Protein AF-A0A1F9B6Z4-F1 (afdb_monomer)

Secondary structure (DSSP, 8-state):
--------------------------------------SSHHHHHHHHHHHHHHH-EEEEPTTT-SEEEHHHHHHHHHHHH-TT-EEEEEEEEEETTEEEEEEEEES-SS----EEEEEETTTTEEEE-SHHHHTT-

Mean predicted aligned error: 15.61 Å

Foldseek 3Di:
DDDDDDDDDDDDDDDDDDDDDDDDDDDDDDDDPPPDPPPPVVVVLQVVQVVLQQQDWFQQDPVPRDTDGPVVVVVVVCVVPDVPKDKDWGWDDPDQSKIKIWIWIDDDPDDTLIWIWIARVVVSDIGTDDPSNVVRD

Radius of gyration: 24.03 Å; Cα contacts (8 Å, |Δi|>4): 160; chains: 1; bounding box: 74×46×42 Å

Structure (mmCIF, N/CA/C/O backbone):
data_AF-A0A1F9B6Z4-F1
#
_entry.id   AF-A0A1F9B6Z4-F1
#
loop_
_atom_site.group_PDB
_atom_site.id
_atom_site.type_symbol
_atom_site.label_atom_id
_atom_site.label_alt_id
_atom_site.label_comp_id
_atom_site.label_asym_id
_atom_site.label_entity_id
_atom_site.label_seq_id
_atom_site.pdbx_PDB_ins_code
_atom_site.Cartn_x
_atom_site.Cartn_y
_atom_site.Cartn_z
_atom_site.occupancy
_atom_site.B_iso_or_equiv
_atom_site.auth_seq_id
_atom_site.auth_comp_id
_atom_site.auth_asym_id
_atom_site.auth_atom_id
_atom_site.pdbx_PDB_model_num
ATOM 1 N N . MET A 1 1 ? -54.574 -26.194 12.985 1.00 40.16 1 MET A N 1
ATOM 2 C CA . MET A 1 1 ? -53.202 -26.733 13.087 1.00 40.16 1 MET A CA 1
ATOM 3 C C . MET A 1 1 ? -52.285 -25.879 12.223 1.00 40.16 1 MET A C 1
ATOM 5 O O . MET A 1 1 ? -52.519 -25.837 11.026 1.00 40.16 1 MET A O 1
ATOM 9 N N . GLY A 1 2 ? -51.290 -25.214 12.823 1.00 37.44 2 GLY A N 1
ATOM 10 C CA . GLY A 1 2 ? -50.137 -24.634 12.112 1.00 37.44 2 GLY A CA 1
ATOM 11 C C . GLY A 1 2 ? -50.099 -23.104 12.011 1.00 37.44 2 GLY A C 1
ATOM 12 O O . GLY A 1 2 ? -50.751 -22.527 11.153 1.00 37.44 2 GLY A O 1
ATOM 13 N N . TYR A 1 3 ? -49.305 -22.475 12.882 1.00 36.84 3 TYR A N 1
ATOM 14 C CA . TYR A 1 3 ? -48.868 -21.072 12.832 1.00 36.84 3 TYR A CA 1
ATOM 15 C C . TYR A 1 3 ? -47.913 -20.813 11.650 1.00 36.84 3 TYR A C 1
ATOM 17 O O . TYR A 1 3 ? -47.106 -21.688 11.345 1.00 36.84 3 TYR A O 1
ATOM 25 N N . LEU A 1 4 ? -47.899 -19.589 11.099 1.00 43.12 4 LEU A N 1
ATOM 26 C CA . LEU A 1 4 ? -46.727 -18.693 11.137 1.00 43.12 4 LEU A CA 1
ATOM 27 C C . LEU A 1 4 ? -47.045 -17.306 10.553 1.00 43.12 4 LEU A C 1
ATOM 29 O O . LEU A 1 4 ? -47.672 -17.158 9.509 1.00 43.12 4 LEU A O 1
ATOM 33 N N . SER A 1 5 ? -46.618 -16.314 11.324 1.00 36.53 5 SER A N 1
ATOM 34 C CA . SER A 1 5 ? -46.822 -14.877 11.200 1.00 36.53 5 SER A CA 1
ATOM 35 C C . SER A 1 5 ? -46.068 -14.202 10.050 1.00 36.53 5 SER A C 1
ATO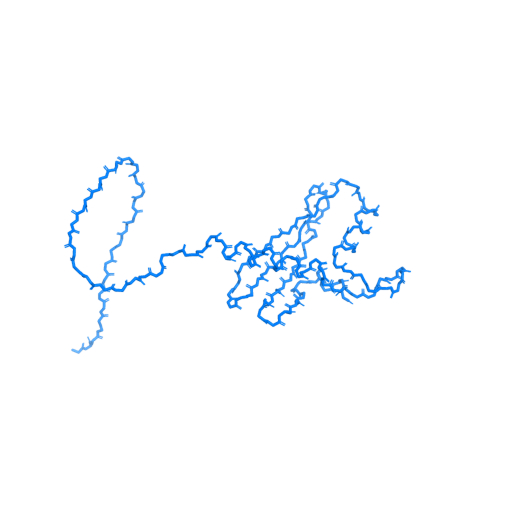M 37 O O . SER A 1 5 ? -45.144 -14.767 9.471 1.00 36.53 5 SER A O 1
ATOM 39 N N . ALA A 1 6 ? -46.389 -12.907 9.936 1.00 42.09 6 ALA A N 1
ATOM 40 C CA . ALA A 1 6 ? -45.538 -11.782 9.544 1.00 42.09 6 ALA A CA 1
ATOM 41 C C . ALA A 1 6 ? -45.779 -11.229 8.134 1.00 42.09 6 ALA A C 1
ATOM 43 O O . ALA A 1 6 ? -45.119 -11.573 7.160 1.00 42.09 6 ALA A O 1
ATOM 44 N N . ASP A 1 7 ? -46.779 -10.346 8.096 1.00 39.81 7 ASP A N 1
ATOM 45 C CA . ASP A 1 7 ? -46.634 -8.925 7.771 1.00 39.81 7 ASP A CA 1
ATOM 46 C C . ASP A 1 7 ? -45.661 -8.513 6.661 1.00 39.81 7 ASP A C 1
ATOM 48 O O . ASP A 1 7 ? -44.443 -8.629 6.774 1.00 39.81 7 ASP A O 1
ATOM 52 N N . GLY A 1 8 ? -46.228 -7.761 5.716 1.00 33.25 8 GLY A N 1
ATOM 53 C CA . GLY A 1 8 ? -45.646 -6.458 5.413 1.00 33.25 8 GLY A CA 1
ATOM 54 C C . GLY A 1 8 ? -45.163 -6.263 3.986 1.00 33.25 8 GLY A C 1
ATOM 55 O O . GLY A 1 8 ? -43.977 -6.363 3.713 1.00 33.25 8 GLY A O 1
ATOM 56 N N . LEU A 1 9 ? -46.109 -5.833 3.146 1.00 36.28 9 LEU A N 1
ATOM 57 C CA . LEU A 1 9 ? -45.993 -4.657 2.269 1.00 36.28 9 LEU A CA 1
ATOM 58 C C . LEU A 1 9 ? -44.834 -4.674 1.254 1.00 36.28 9 LEU A C 1
ATOM 60 O O . LEU A 1 9 ? -43.677 -4.416 1.557 1.00 36.28 9 LEU A O 1
ATOM 64 N N . ALA A 1 10 ? -45.148 -5.033 0.012 1.00 38.88 10 ALA A N 1
ATOM 65 C CA . ALA A 1 10 ? -45.607 -4.094 -1.024 1.00 38.88 10 ALA A CA 1
ATOM 66 C C . ALA A 1 10 ? -44.446 -3.311 -1.665 1.00 38.88 10 ALA A C 1
ATOM 68 O O . ALA A 1 10 ? -43.997 -2.282 -1.174 1.00 38.88 10 ALA A O 1
ATOM 69 N N . LEU A 1 11 ? -43.963 -3.911 -2.757 1.00 39.25 11 LEU A N 1
ATOM 70 C CA . LEU A 1 11 ? -43.730 -3.332 -4.082 1.00 39.25 11 LEU A CA 1
ATOM 71 C C . LEU A 1 11 ? -43.560 -1.808 -4.238 1.00 39.25 11 LEU A C 1
ATOM 73 O O . LEU A 1 11 ? -44.323 -0.994 -3.734 1.00 39.25 11 LEU A O 1
ATOM 77 N N . GLU A 1 12 ? -42.645 -1.520 -5.168 1.00 39.44 12 GLU A N 1
ATOM 78 C CA . G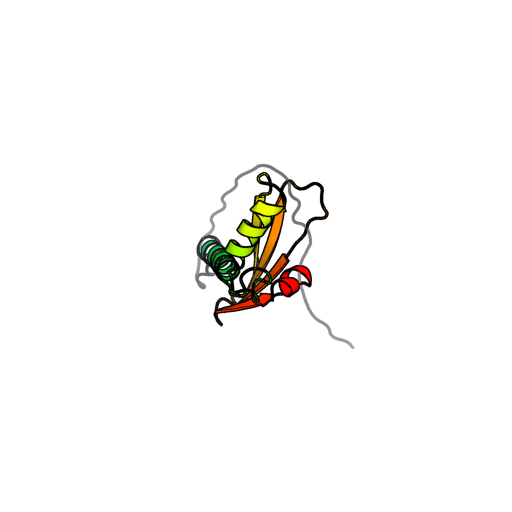LU A 1 12 ? -42.652 -0.391 -6.103 1.00 39.44 12 GLU A CA 1
ATOM 79 C C . GLU A 1 12 ? -42.180 0.966 -5.580 1.00 39.44 12 GLU A C 1
ATOM 81 O O . GLU A 1 12 ? -42.929 1.784 -5.061 1.00 39.44 12 GLU A O 1
ATOM 86 N N . VAL A 1 13 ? -40.926 1.286 -5.906 1.00 39.09 13 VAL A N 1
ATOM 87 C CA . VAL A 1 13 ? -40.552 2.677 -6.171 1.00 39.09 13 VAL A CA 1
ATOM 88 C C . VAL A 1 13 ? -40.267 2.797 -7.663 1.00 39.09 13 VAL A C 1
ATOM 90 O O . VAL A 1 13 ? -39.145 2.624 -8.135 1.00 39.09 13 VAL A O 1
ATOM 93 N N . LEU A 1 14 ? -41.347 3.051 -8.402 1.00 35.59 14 LEU A N 1
ATOM 94 C CA . LEU A 1 14 ? -41.338 3.541 -9.772 1.00 35.59 14 LEU A CA 1
ATOM 95 C C . LEU A 1 14 ? -40.728 4.946 -9.785 1.00 35.59 14 LEU A C 1
ATOM 97 O O . LEU A 1 14 ? -41.274 5.900 -9.234 1.00 35.59 14 LEU A O 1
ATOM 101 N N . ILE A 1 15 ? -39.577 5.062 -10.435 1.00 47.97 15 ILE A N 1
ATOM 102 C CA . ILE A 1 15 ? -38.951 6.335 -10.773 1.00 47.97 15 ILE A CA 1
ATOM 103 C C . ILE A 1 15 ? -39.758 6.939 -11.927 1.00 47.97 15 ILE A C 1
ATOM 105 O O . ILE A 1 15 ? -39.639 6.485 -13.064 1.00 47.97 15 ILE A O 1
ATOM 109 N N . ARG A 1 16 ? -40.574 7.960 -11.647 1.00 33.47 16 ARG A N 1
ATOM 110 C CA . ARG A 1 16 ? -41.091 8.895 -12.658 1.00 33.47 16 ARG A CA 1
ATOM 111 C C . ARG A 1 16 ? -41.109 10.323 -12.113 1.00 33.47 16 ARG A C 1
ATOM 113 O O . ARG A 1 16 ? -41.879 10.659 -11.225 1.00 33.47 16 ARG A O 1
ATOM 120 N N . GLU A 1 17 ? -40.160 11.093 -12.634 1.00 37.25 17 GLU A N 1
ATOM 121 C CA . GLU A 1 17 ? -40.267 12.468 -13.136 1.00 37.25 17 GLU A CA 1
ATOM 122 C C . GLU A 1 17 ? -41.235 13.464 -12.465 1.00 37.25 17 GLU A C 1
ATOM 124 O O . GLU A 1 17 ? -42.447 13.292 -12.440 1.00 37.25 17 GLU A O 1
ATOM 129 N N . ASN A 1 18 ? -40.654 14.612 -12.093 1.00 44.62 18 ASN A N 1
ATOM 130 C CA . ASN A 1 18 ? -41.282 15.933 -12.020 1.00 44.62 18 ASN A CA 1
ATOM 131 C C . ASN A 1 18 ? -42.580 16.068 -11.207 1.00 44.62 18 ASN A C 1
ATOM 133 O O . ASN A 1 18 ? -43.672 16.055 -11.771 1.00 44.62 18 ASN A O 1
ATOM 137 N N . ARG A 1 19 ? -42.437 16.411 -9.915 1.00 36.72 19 ARG A N 1
ATOM 138 C CA . ARG A 1 19 ? -43.129 17.541 -9.247 1.00 36.72 19 ARG A CA 1
ATOM 139 C C . ARG A 1 19 ? -42.755 17.614 -7.761 1.00 36.72 19 ARG A C 1
ATOM 141 O O . ARG A 1 19 ? -42.849 16.634 -7.032 1.00 36.72 19 ARG A O 1
ATOM 148 N N . LEU A 1 20 ? -42.346 18.802 -7.316 1.00 50.19 20 LEU A N 1
ATOM 149 C CA . LEU A 1 20 ? -42.226 19.159 -5.902 1.00 50.19 20 LEU A CA 1
ATOM 150 C C . LEU A 1 20 ? -43.627 19.248 -5.288 1.00 50.19 20 LEU A C 1
ATOM 152 O O . LEU A 1 20 ? -44.434 20.061 -5.734 1.00 50.19 20 LEU A O 1
ATOM 156 N N . ILE A 1 21 ? -43.890 18.467 -4.242 1.00 42.75 21 ILE A N 1
ATOM 157 C CA . ILE A 1 21 ? -45.000 18.719 -3.320 1.00 42.75 21 ILE A CA 1
ATOM 158 C C . ILE A 1 21 ? -44.454 18.594 -1.888 1.00 42.75 21 ILE A C 1
ATOM 160 O O . ILE A 1 21 ? -44.180 17.481 -1.437 1.00 42.75 21 ILE A O 1
ATOM 164 N N . PRO A 1 22 ? -44.270 19.707 -1.154 1.00 46.03 22 PRO A N 1
ATOM 165 C CA . PRO A 1 22 ? -43.993 19.673 0.271 1.00 46.03 22 PRO A CA 1
ATOM 166 C C . PRO A 1 22 ? -45.329 19.585 1.015 1.00 46.03 22 PRO A C 1
ATOM 168 O O . PRO A 1 22 ? -46.068 20.563 1.098 1.00 46.03 22 PRO A O 1
ATOM 171 N N . LEU A 1 23 ? -45.659 18.414 1.560 1.00 42.97 23 LEU A N 1
ATOM 172 C CA . LEU A 1 23 ? -46.778 18.275 2.493 1.00 42.97 23 LEU A CA 1
ATOM 173 C C . LEU A 1 23 ? -46.234 18.099 3.906 1.00 42.97 23 LEU A C 1
ATOM 175 O O . LEU A 1 23 ? -45.976 16.996 4.382 1.00 42.97 23 LEU A O 1
ATOM 179 N N . SER A 1 24 ? -46.058 19.238 4.568 1.00 44.47 24 SER A N 1
ATOM 180 C CA . SER A 1 24 ? -45.927 19.331 6.015 1.00 44.47 24 SER A CA 1
ATOM 181 C C . SER A 1 24 ? -47.207 18.814 6.685 1.00 44.47 24 SER A C 1
ATOM 183 O O . SER A 1 24 ? -48.296 19.320 6.418 1.00 44.47 24 SER A O 1
ATOM 185 N N . ARG A 1 25 ? -47.078 17.868 7.623 1.00 39.09 25 ARG A N 1
ATOM 186 C CA . ARG A 1 25 ? -48.021 17.709 8.743 1.00 39.09 25 ARG A CA 1
ATOM 187 C C . ARG A 1 25 ? -47.267 17.449 10.057 1.00 39.09 25 ARG A C 1
ATOM 189 O O . ARG A 1 25 ? -46.170 16.894 10.007 1.00 39.09 25 ARG A O 1
ATOM 196 N N . PRO A 1 26 ? -47.813 17.888 11.208 1.00 44.84 26 PRO A N 1
ATOM 197 C CA . PRO A 1 26 ? -47.026 18.188 12.400 1.00 44.84 26 PRO A CA 1
ATOM 198 C C . PRO A 1 26 ? -47.102 17.116 13.506 1.00 44.84 26 PRO A C 1
ATOM 200 O O . PRO A 1 26 ? -48.181 16.610 13.790 1.00 44.84 26 PRO A O 1
ATOM 203 N N . GLN A 1 27 ? -45.947 16.919 14.173 1.00 35.31 27 GLN A N 1
ATOM 204 C CA . GLN A 1 27 ? -45.707 16.384 15.539 1.00 35.31 27 GLN A CA 1
ATOM 205 C C . GLN A 1 27 ? -46.151 14.935 15.878 1.00 35.31 27 GLN A C 1
ATOM 207 O O . GLN A 1 27 ? -46.964 14.369 15.158 1.00 35.31 27 GLN A O 1
ATOM 212 N N . PRO A 1 28 ? -45.685 14.311 16.994 1.00 41.41 28 PRO A N 1
ATOM 213 C CA . PRO A 1 28 ? -44.638 14.691 17.961 1.00 41.41 28 PRO A CA 1
ATOM 214 C C . PRO A 1 28 ? -43.575 13.582 18.230 1.00 41.41 28 PRO A C 1
ATOM 216 O O . PRO A 1 28 ? -43.753 12.414 17.912 1.00 41.41 28 PRO A O 1
ATOM 219 N N . SER A 1 29 ? -42.448 13.992 18.826 1.00 47.19 29 SER A N 1
ATOM 220 C CA . SER A 1 29 ? -41.486 13.198 19.626 1.00 47.19 29 SER A CA 1
ATOM 221 C C . SER A 1 29 ? -41.187 11.727 19.255 1.00 47.19 29 SER A C 1
ATOM 223 O O . SER A 1 29 ? -41.893 10.805 19.651 1.00 47.19 29 SER A O 1
ATOM 225 N N . LYS A 1 30 ? -39.989 11.490 18.695 1.00 36.25 30 LYS A N 1
ATOM 226 C CA . LYS A 1 30 ? -39.011 10.508 19.220 1.00 36.25 30 LYS A CA 1
ATOM 227 C C . LYS A 1 30 ? -37.690 10.571 18.446 1.00 36.25 30 LYS A C 1
ATOM 229 O O . LYS A 1 30 ? -37.630 10.205 17.281 1.00 36.25 30 LYS A O 1
ATOM 234 N N . GLN A 1 31 ? -36.659 10.994 19.179 1.00 43.03 31 GLN A N 1
ATOM 235 C CA . GLN A 1 31 ? -35.219 10.827 18.947 1.00 43.03 31 GLN A CA 1
ATOM 236 C C . GLN A 1 31 ? -34.614 11.390 17.643 1.00 43.03 31 GLN A C 1
ATOM 238 O O . GLN A 1 31 ? -35.037 11.042 16.540 1.00 43.03 31 GLN A O 1
ATOM 243 N N . PRO A 1 32 ? -33.535 12.192 17.737 1.00 34.56 32 PRO A N 1
ATOM 244 C CA . PRO A 1 32 ? -32.734 12.520 16.571 1.00 34.56 32 PRO A CA 1
ATOM 245 C C . PRO A 1 32 ? -32.067 11.234 16.068 1.00 34.56 32 PRO A C 1
ATOM 247 O O . PRO A 1 32 ? -31.111 10.735 16.657 1.00 34.56 32 PRO A O 1
ATOM 250 N N . LYS A 1 33 ? -32.559 10.684 14.954 1.00 40.00 33 LYS A N 1
ATOM 251 C CA . LYS A 1 33 ? -31.722 9.827 14.111 1.00 40.00 33 LYS A CA 1
ATOM 252 C C . LYS A 1 33 ? -30.540 10.696 13.674 1.00 40.00 33 LYS A C 1
ATOM 254 O O . LYS A 1 33 ? -30.801 11.760 13.107 1.00 40.00 33 LYS A O 1
ATOM 259 N N . PRO A 1 34 ? -29.275 10.296 13.894 1.00 43.91 34 PRO A N 1
ATOM 260 C CA . PRO A 1 34 ? -28.150 11.026 13.339 1.00 43.91 34 PRO A CA 1
ATOM 261 C C . PRO A 1 34 ? -28.251 10.935 11.815 1.00 43.91 34 PRO A C 1
ATOM 263 O O . PRO A 1 34 ? -27.938 9.922 11.185 1.00 43.91 34 PRO A O 1
ATOM 266 N N . GLN A 1 35 ? -28.779 12.002 11.222 1.00 44.56 35 GLN A N 1
ATOM 267 C CA . GLN A 1 35 ? -28.763 12.235 9.795 1.00 44.56 35 GLN A CA 1
ATOM 268 C C . GLN A 1 35 ? -27.299 12.256 9.363 1.00 44.56 35 GLN A C 1
ATOM 270 O O . GLN A 1 35 ? -26.555 13.162 9.712 1.00 44.56 35 GLN A O 1
ATOM 275 N N . LYS A 1 36 ? -26.893 11.216 8.628 1.00 45.22 36 LYS A N 1
ATOM 276 C CA . LYS A 1 36 ? -25.828 11.234 7.616 1.00 45.22 36 LYS A CA 1
ATOM 277 C C . LYS A 1 36 ? -24.699 12.256 7.864 1.00 45.22 36 LYS A C 1
ATOM 279 O O . LYS A 1 36 ? -24.431 13.092 7.012 1.00 45.22 36 LYS A O 1
ATOM 284 N N . ALA A 1 37 ? -23.915 12.081 8.925 1.00 42.50 37 ALA A N 1
ATOM 285 C CA . ALA A 1 37 ? -22.565 12.655 9.015 1.00 42.50 37 ALA A CA 1
ATOM 286 C C . ALA A 1 37 ? -21.542 11.823 8.202 1.00 42.50 37 ALA A C 1
ATOM 288 O O . ALA A 1 37 ? -20.390 11.655 8.589 1.00 42.50 37 ALA A O 1
ATOM 289 N N . LYS A 1 38 ? -21.967 11.241 7.071 1.00 48.72 38 LYS A N 1
ATOM 290 C CA . LYS A 1 38 ? -21.153 10.326 6.255 1.00 48.72 38 LYS A CA 1
ATOM 291 C C . LYS A 1 38 ? -20.250 11.034 5.237 1.00 48.72 38 LYS A C 1
ATOM 293 O O . LYS A 1 38 ? -19.642 10.322 4.448 1.00 48.72 38 LYS A O 1
ATOM 298 N N . SER A 1 39 ? -20.149 12.368 5.204 1.00 47.91 39 SER A N 1
ATOM 299 C CA . SER A 1 39 ? -19.473 13.051 4.082 1.00 47.91 39 SER A CA 1
ATOM 300 C C . SER A 1 39 ? -18.154 13.766 4.393 1.00 47.91 39 SER A C 1
ATOM 302 O O . SER A 1 39 ? -17.384 13.951 3.460 1.00 47.91 39 SER A O 1
ATOM 304 N N . LEU A 1 40 ? -17.837 14.121 5.645 1.00 48.34 40 LEU A N 1
ATOM 305 C CA . LEU A 1 40 ? -16.540 14.748 5.970 1.00 48.34 40 LEU A CA 1
ATOM 306 C C . LEU A 1 40 ? -15.582 13.787 6.680 1.00 48.34 40 LEU A C 1
ATOM 308 O O . LEU A 1 40 ? -14.428 13.643 6.283 1.00 48.34 40 LEU A O 1
ATOM 312 N N . HIS A 1 41 ? -16.079 13.081 7.697 1.00 55.53 41 HIS A N 1
ATOM 313 C CA . HIS A 1 41 ? -15.258 12.177 8.501 1.00 55.53 41 HIS A CA 1
ATOM 314 C C . HIS A 1 41 ? -14.742 10.987 7.677 1.00 55.53 41 HIS A C 1
ATOM 316 O O . HIS A 1 41 ? -13.577 10.627 7.756 1.00 55.53 41 HIS A O 1
ATOM 322 N N . THR A 1 42 ? -15.576 10.416 6.807 1.00 60.56 42 THR A N 1
ATOM 323 C CA . THR A 1 42 ? -15.207 9.283 5.938 1.00 60.56 42 THR A CA 1
ATOM 324 C C . THR A 1 42 ? -14.173 9.662 4.876 1.00 60.56 42 THR A C 1
ATOM 326 O O . THR A 1 42 ? -13.286 8.868 4.587 1.00 60.56 42 THR A O 1
ATOM 329 N N . VAL A 1 43 ? -14.248 10.874 4.315 1.00 62.09 43 VAL A N 1
ATOM 330 C CA . VAL A 1 43 ? -13.277 11.387 3.332 1.00 62.09 43 VAL A CA 1
ATOM 331 C C . VAL A 1 43 ? -11.935 11.682 4.004 1.00 62.09 43 VAL A C 1
ATOM 333 O O . VAL A 1 43 ? -10.884 11.355 3.447 1.00 62.09 43 VAL A O 1
ATOM 336 N N . SER A 1 44 ? -11.967 12.230 5.223 1.00 77.00 44 SER A N 1
ATOM 337 C CA . SER A 1 44 ? -10.771 12.427 6.048 1.00 77.00 44 SER A CA 1
ATOM 338 C C . SER A 1 44 ? -10.091 11.091 6.360 1.00 77.00 44 SER A C 1
ATOM 340 O O . SER A 1 44 ? -8.910 10.917 6.072 1.00 77.00 44 SER A O 1
ATOM 342 N N . MET A 1 45 ? -10.857 10.109 6.841 1.00 86.88 45 MET A N 1
ATOM 343 C CA . MET A 1 45 ? -10.351 8.781 7.206 1.00 86.88 45 MET A CA 1
ATOM 344 C C . MET A 1 45 ? -9.870 7.972 5.992 1.00 86.88 45 MET A C 1
ATOM 346 O O . MET A 1 45 ? -8.849 7.292 6.052 1.00 86.88 45 MET A O 1
ATOM 350 N N . ALA A 1 46 ? -10.544 8.088 4.844 1.00 86.44 46 ALA A N 1
ATOM 351 C CA . ALA A 1 46 ? -10.088 7.481 3.595 1.00 86.44 46 ALA A CA 1
ATOM 352 C C . ALA A 1 46 ? -8.738 8.062 3.143 1.00 86.44 46 ALA A C 1
ATOM 354 O O . ALA A 1 46 ? -7.845 7.321 2.729 1.00 86.44 46 ALA A O 1
ATOM 355 N N . SER A 1 47 ? -8.569 9.381 3.254 1.00 88.94 47 SER A N 1
ATOM 356 C CA . SER A 1 47 ? -7.307 10.059 2.930 1.00 88.94 47 SER A CA 1
ATOM 357 C C . SER A 1 47 ? -6.186 9.648 3.887 1.00 88.94 47 SER A C 1
ATOM 359 O O . SER A 1 47 ? -5.050 9.429 3.462 1.00 88.94 47 SER A O 1
ATOM 361 N N . GLU A 1 48 ? -6.510 9.480 5.167 1.00 90.69 48 GLU A N 1
ATOM 362 C CA . GLU A 1 48 ? -5.589 8.990 6.188 1.00 90.69 48 GLU A CA 1
ATOM 363 C C . GLU A 1 48 ? -5.143 7.549 5.919 1.00 90.69 48 GLU A C 1
ATOM 365 O O . GLU A 1 48 ? -3.944 7.268 5.933 1.00 90.69 48 GLU A O 1
ATOM 370 N N . ALA A 1 49 ? -6.065 6.665 5.532 1.00 90.44 49 ALA A N 1
ATOM 371 C CA . ALA A 1 49 ? -5.731 5.302 5.134 1.00 90.44 49 ALA A CA 1
ATOM 372 C C . ALA A 1 49 ? -4.763 5.268 3.938 1.00 90.44 49 ALA A C 1
ATOM 374 O O . ALA A 1 49 ? -3.784 4.517 3.938 1.00 90.44 49 ALA A O 1
ATOM 375 N N . VAL A 1 50 ? -4.980 6.121 2.927 1.00 92.19 50 VAL A N 1
ATOM 376 C CA . VAL A 1 50 ? -4.045 6.251 1.795 1.00 92.19 50 VAL A CA 1
ATOM 377 C C . VAL A 1 50 ? -2.679 6.747 2.267 1.00 92.19 50 VAL A C 1
ATOM 379 O O . VAL A 1 50 ? -1.652 6.205 1.853 1.00 92.19 50 VAL A O 1
ATOM 382 N N . LYS A 1 51 ? -2.645 7.758 3.140 1.00 93.06 51 LYS A N 1
ATOM 383 C CA . LYS A 1 51 ? -1.403 8.303 3.703 1.00 93.06 51 LYS A CA 1
ATOM 384 C C . LYS A 1 51 ? -0.623 7.236 4.472 1.00 93.06 51 LYS A C 1
ATOM 386 O O . LYS A 1 51 ? 0.590 7.131 4.297 1.00 93.06 51 LYS A O 1
ATOM 391 N N . MET A 1 52 ? -1.305 6.411 5.263 1.00 93.62 52 MET A N 1
ATOM 392 C CA . MET A 1 52 ? -0.685 5.292 5.968 1.00 93.62 52 MET A CA 1
ATOM 393 C C . MET A 1 52 ? -0.037 4.295 5.008 1.00 93.62 52 MET A C 1
ATOM 395 O O . MET A 1 52 ? 1.108 3.911 5.225 1.00 93.62 52 MET A O 1
ATOM 399 N N . VAL A 1 53 ? -0.719 3.915 3.922 1.00 91.44 53 VAL A N 1
ATOM 400 C CA . VAL A 1 53 ? -0.138 3.013 2.911 1.00 91.44 53 VAL A CA 1
ATOM 401 C C . VAL A 1 53 ? 1.089 3.634 2.261 1.00 91.44 53 VAL A C 1
ATOM 403 O O . VAL A 1 53 ? 2.119 2.975 2.164 1.00 91.44 53 VAL A O 1
ATOM 406 N N . LYS A 1 54 ? 1.009 4.903 1.849 1.00 92.62 54 LYS A N 1
ATOM 407 C CA . LYS A 1 54 ? 2.128 5.621 1.221 1.00 92.62 54 LYS A CA 1
ATOM 408 C C . LYS A 1 54 ? 3.372 5.652 2.104 1.00 92.62 54 LYS A C 1
ATOM 410 O O . LYS A 1 54 ? 4.468 5.413 1.600 1.00 92.62 54 LYS A O 1
ATOM 415 N N . ASN A 1 55 ? 3.181 5.905 3.398 1.00 92.56 55 ASN A N 1
ATOM 416 C CA . ASN A 1 55 ? 4.249 6.010 4.390 1.00 92.56 55 ASN A CA 1
ATOM 417 C C . ASN A 1 55 ? 4.696 4.659 4.957 1.00 92.56 55 ASN A C 1
ATOM 419 O O . ASN A 1 55 ? 5.689 4.603 5.681 1.00 92.56 55 ASN A O 1
ATOM 423 N N . HIS A 1 56 ? 3.997 3.569 4.640 1.00 92.25 56 HIS A N 1
ATOM 424 C CA . HIS A 1 56 ? 4.349 2.259 5.159 1.00 92.25 56 HIS A CA 1
ATOM 425 C C . HIS A 1 56 ? 5.712 1.816 4.626 1.00 92.25 56 HIS A C 1
ATOM 427 O O . HIS A 1 56 ? 5.976 1.873 3.421 1.00 92.25 56 HIS A O 1
ATOM 433 N N . LEU A 1 57 ? 6.572 1.338 5.526 1.00 89.62 57 LEU A N 1
ATOM 434 C CA . LEU A 1 57 ? 7.878 0.802 5.160 1.00 89.62 57 LEU A CA 1
ATOM 435 C C . LEU A 1 57 ? 7.707 -0.513 4.405 1.00 89.62 57 LEU A C 1
ATOM 437 O O . LEU A 1 57 ? 6.981 -1.407 4.837 1.00 89.62 57 LEU A O 1
ATOM 441 N N . THR A 1 58 ? 8.374 -0.630 3.269 1.00 88.50 58 THR A N 1
ATOM 442 C CA . THR A 1 58 ? 8.441 -1.866 2.498 1.00 88.50 58 THR A CA 1
ATOM 443 C C . THR A 1 58 ? 9.652 -2.696 2.931 1.00 88.50 58 THR A C 1
ATOM 445 O O . THR A 1 58 ? 10.452 -2.271 3.771 1.00 88.50 58 THR A O 1
ATOM 448 N N . GLY A 1 59 ? 9.810 -3.878 2.337 1.00 85.69 59 GLY A N 1
ATOM 449 C CA . GLY A 1 59 ? 11.029 -4.676 2.435 1.00 85.69 59 GLY A CA 1
ATOM 450 C C . GLY A 1 59 ? 12.273 -3.894 2.000 1.00 85.69 59 GLY A C 1
ATOM 451 O O . GLY A 1 59 ? 12.178 -2.791 1.445 1.00 85.69 59 GLY A O 1
ATOM 452 N N . LYS A 1 60 ? 13.450 -4.467 2.279 1.00 86.69 60 LYS A N 1
ATOM 453 C CA . LYS A 1 60 ? 14.730 -3.872 1.874 1.00 86.69 60 LYS A CA 1
ATOM 454 C C . LYS A 1 60 ? 14.775 -3.739 0.354 1.00 86.69 60 LYS A C 1
ATOM 456 O O . LYS A 1 60 ? 14.422 -4.671 -0.369 1.00 86.69 60 LYS A O 1
ATOM 461 N N . ASP A 1 61 ? 15.194 -2.574 -0.116 1.00 78.12 61 ASP A N 1
ATOM 462 C CA . ASP A 1 61 ? 15.460 -2.353 -1.527 1.00 78.12 61 ASP A CA 1
ATOM 463 C C . ASP A 1 61 ? 16.643 -3.245 -1.956 1.00 78.12 61 ASP A C 1
ATOM 465 O O . ASP A 1 61 ? 17.673 -3.237 -1.280 1.00 78.12 61 ASP A O 1
ATOM 469 N N . PRO A 1 62 ? 16.520 -4.037 -3.034 1.00 75.25 62 PRO A N 1
ATOM 470 C CA . PRO A 1 62 ? 17.591 -4.931 -3.470 1.00 75.25 62 PRO A CA 1
ATOM 471 C C . PRO A 1 62 ? 18.829 -4.184 -3.989 1.00 75.25 62 PRO A C 1
ATOM 473 O O . PRO A 1 62 ? 19.906 -4.766 -4.021 1.00 75.25 62 PRO A O 1
ATOM 476 N N . VAL A 1 63 ? 18.687 -2.916 -4.391 1.00 77.69 63 VAL A N 1
ATOM 477 C CA . VAL A 1 63 ? 19.776 -2.086 -4.920 1.00 77.69 63 VAL A CA 1
ATOM 478 C C . VAL A 1 63 ? 20.464 -1.320 -3.796 1.00 77.69 63 VAL A C 1
ATOM 480 O O . VAL A 1 63 ? 21.686 -1.337 -3.703 1.00 77.69 63 VAL A O 1
ATOM 483 N N . THR A 1 64 ? 19.696 -0.645 -2.934 1.00 79.62 64 THR A N 1
ATOM 484 C CA . THR A 1 64 ? 20.272 0.231 -1.894 1.00 79.62 64 THR A CA 1
ATOM 485 C C . THR A 1 64 ? 20.370 -0.421 -0.515 1.00 79.62 64 THR A C 1
ATOM 487 O O . THR A 1 64 ? 20.985 0.146 0.379 1.00 79.62 64 THR A O 1
ATOM 490 N N . GLY A 1 65 ? 19.739 -1.577 -0.290 1.00 80.31 65 GLY A N 1
ATOM 491 C CA . GLY A 1 65 ? 19.693 -2.264 1.010 1.00 80.31 65 GLY A CA 1
ATOM 492 C C . GLY A 1 65 ? 18.824 -1.578 2.076 1.00 80.31 65 GLY A C 1
ATOM 493 O O . GLY A 1 65 ? 18.534 -2.171 3.120 1.00 80.31 65 GLY A O 1
ATOM 494 N N . GLU A 1 66 ? 18.371 -0.352 1.819 1.00 84.94 66 GLU A N 1
ATOM 495 C CA . GLU A 1 66 ? 17.543 0.444 2.722 1.00 84.94 66 GLU A CA 1
ATOM 496 C C . GLU A 1 66 ? 16.061 0.074 2.623 1.00 84.94 66 GLU A C 1
ATOM 498 O O . GLU A 1 66 ? 15.549 -0.289 1.562 1.00 84.94 66 GLU A O 1
ATOM 503 N N . ARG A 1 67 ? 15.326 0.218 3.731 1.00 86.38 67 ARG A N 1
ATOM 504 C CA . ARG A 1 67 ? 13.860 0.153 3.699 1.00 86.38 67 ARG A CA 1
ATOM 505 C C . ARG A 1 67 ? 13.322 1.478 3.178 1.00 86.38 67 ARG A C 1
ATOM 507 O O . ARG A 1 67 ? 13.580 2.528 3.757 1.00 86.38 67 ARG A O 1
ATOM 514 N N . LYS A 1 68 ? 12.544 1.419 2.104 1.00 87.62 68 LYS A N 1
ATOM 515 C CA . LYS A 1 68 ? 11.867 2.583 1.524 1.00 87.62 68 LYS A CA 1
ATOM 516 C C . LYS A 1 68 ? 10.380 2.544 1.851 1.00 87.62 68 LYS A C 1
ATOM 518 O O . LYS A 1 68 ? 9.829 1.488 2.148 1.00 87.62 68 LYS A O 1
ATOM 523 N N . THR A 1 69 ? 9.725 3.695 1.801 1.00 90.88 69 THR A N 1
ATOM 524 C CA . THR A 1 69 ? 8.264 3.753 1.873 1.00 90.88 69 THR A CA 1
ATOM 525 C C . THR A 1 69 ? 7.649 3.266 0.562 1.00 90.88 69 THR A C 1
ATOM 527 O O . THR A 1 69 ? 8.312 3.274 -0.484 1.00 90.88 69 THR A O 1
ATOM 530 N N . VAL A 1 70 ? 6.374 2.862 0.593 1.00 88.19 70 VAL A N 1
ATOM 531 C CA . VAL A 1 70 ? 5.640 2.479 -0.626 1.00 88.19 70 VAL A CA 1
ATOM 532 C C . VAL A 1 70 ? 5.732 3.592 -1.667 1.00 88.19 70 VAL A C 1
ATOM 534 O O . VAL A 1 70 ? 6.050 3.315 -2.820 1.00 88.19 70 VAL A O 1
ATOM 537 N N . GLU A 1 71 ? 5.520 4.848 -1.269 1.00 89.00 71 GLU A N 1
ATOM 538 C CA . GLU A 1 71 ? 5.569 5.989 -2.187 1.00 89.00 71 GLU A CA 1
ATOM 539 C C . GLU A 1 71 ? 6.950 6.173 -2.823 1.00 89.00 71 GLU A C 1
ATOM 541 O O . GLU A 1 71 ? 7.039 6.253 -4.049 1.00 89.00 71 GLU A O 1
ATOM 546 N N . LYS A 1 72 ? 8.028 6.147 -2.029 1.00 87.81 72 LYS A N 1
ATOM 547 C CA . LYS A 1 72 ? 9.396 6.288 -2.552 1.00 87.81 72 LYS A CA 1
ATOM 548 C C . LYS A 1 72 ? 9.719 5.180 -3.556 1.00 87.81 72 LYS A C 1
ATOM 550 O O . LYS A 1 72 ? 10.230 5.452 -4.635 1.00 87.81 72 LYS A O 1
ATOM 555 N N . ARG A 1 73 ? 9.304 3.944 -3.268 1.00 84.94 73 ARG A N 1
ATOM 556 C CA . ARG A 1 73 ? 9.498 2.811 -4.182 1.00 84.94 73 ARG A CA 1
ATOM 557 C C . A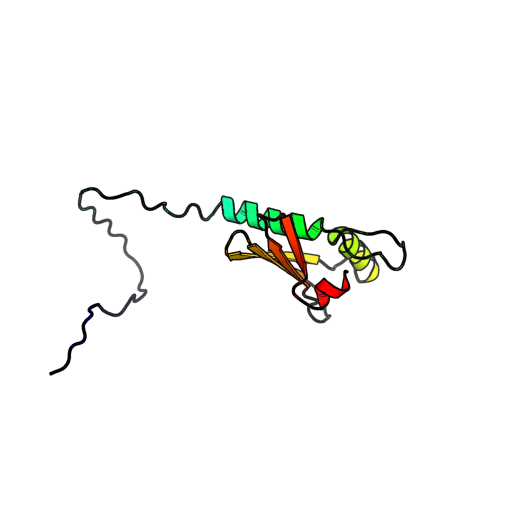RG A 1 73 ? 8.713 2.946 -5.486 1.00 84.94 73 ARG A C 1
ATOM 559 O O . ARG A 1 73 ? 9.170 2.477 -6.523 1.00 84.94 73 ARG A O 1
ATOM 566 N N . MET A 1 74 ? 7.540 3.580 -5.456 1.00 84.75 74 MET A N 1
ATOM 567 C CA . MET A 1 74 ? 6.782 3.870 -6.678 1.00 84.75 74 MET A CA 1
ATOM 568 C C . MET A 1 74 ? 7.423 4.975 -7.512 1.00 84.75 74 MET A C 1
ATOM 570 O O . MET A 1 74 ? 7.345 4.921 -8.737 1.00 84.75 74 MET A O 1
ATOM 574 N N . VAL A 1 75 ? 8.034 5.972 -6.868 1.00 83.94 75 VAL A N 1
ATOM 575 C CA . VAL A 1 75 ? 8.789 7.031 -7.551 1.00 83.94 75 VAL A CA 1
ATOM 576 C C . VAL A 1 75 ? 10.024 6.444 -8.229 1.00 83.94 75 VAL A C 1
ATOM 578 O O . VAL A 1 75 ? 10.224 6.681 -9.418 1.00 83.94 75 VAL A O 1
ATOM 581 N N . ASP A 1 76 ? 10.774 5.597 -7.524 1.00 82.62 76 ASP A N 1
ATOM 582 C CA . ASP A 1 76 ? 11.942 4.906 -8.078 1.00 82.62 76 ASP A CA 1
ATOM 583 C C . ASP A 1 76 ? 11.543 3.994 -9.253 1.00 82.62 76 ASP A C 1
ATOM 585 O O . ASP A 1 76 ? 12.163 4.022 -10.315 1.00 82.62 76 ASP A O 1
ATOM 589 N N . ALA A 1 77 ? 10.441 3.246 -9.116 1.00 77.75 77 ALA A N 1
ATOM 590 C CA . ALA A 1 77 ? 9.896 2.452 -10.216 1.00 77.75 77 ALA A CA 1
ATOM 591 C C . ALA A 1 77 ? 9.449 3.340 -11.391 1.00 77.75 77 ALA A C 1
ATOM 593 O O . ALA A 1 77 ? 9.707 3.023 -12.548 1.00 77.75 77 ALA A O 1
ATOM 594 N N . LYS A 1 78 ? 8.812 4.485 -11.126 1.00 76.81 78 LYS A N 1
ATOM 595 C CA . LYS A 1 78 ? 8.405 5.419 -12.181 1.00 76.81 78 LYS A CA 1
ATOM 596 C C . LYS A 1 78 ? 9.607 5.938 -12.977 1.00 76.81 78 LYS A C 1
ATOM 598 O O . LYS A 1 78 ? 9.497 6.048 -14.196 1.00 76.81 78 LYS A O 1
ATOM 603 N N . ALA A 1 79 ? 10.729 6.214 -12.310 1.00 73.44 79 ALA A N 1
ATOM 604 C CA . ALA A 1 79 ? 11.963 6.643 -12.965 1.00 73.44 79 ALA A CA 1
ATOM 605 C C . ALA A 1 79 ? 12.519 5.582 -13.934 1.00 73.44 79 ALA A C 1
ATOM 607 O O . ALA A 1 79 ? 13.084 5.945 -14.961 1.00 73.44 79 ALA A O 1
ATOM 608 N N . GLY A 1 80 ? 12.320 4.291 -13.641 1.00 67.69 80 GLY A N 1
ATOM 609 C CA . GLY A 1 80 ? 12.802 3.186 -14.478 1.00 67.69 80 GLY A CA 1
ATOM 610 C C . GLY A 1 80 ? 11.883 2.767 -15.633 1.00 67.69 80 GLY A C 1
ATOM 611 O O . GLY A 1 80 ? 12.381 2.262 -16.633 1.00 67.69 80 GLY A O 1
ATOM 612 N N . PHE A 1 81 ? 10.561 2.950 -15.521 1.00 66.44 81 PHE A N 1
ATOM 613 C CA . PHE A 1 81 ? 9.602 2.445 -16.521 1.00 66.44 81 PHE A CA 1
ATOM 614 C C . PHE A 1 81 ? 9.139 3.507 -17.526 1.00 66.44 81 PHE A C 1
ATOM 616 O O . PHE A 1 81 ? 9.213 3.289 -18.731 1.00 66.44 81 PHE A O 1
ATOM 623 N N . SER A 1 82 ? 8.608 4.639 -17.052 1.00 64.06 82 SER A N 1
ATOM 624 C CA . SER A 1 82 ? 8.180 5.745 -17.917 1.00 64.06 82 SER A CA 1
ATOM 625 C C . SER A 1 82 ? 7.777 6.973 -17.090 1.00 64.06 82 SER A C 1
ATOM 627 O O . SER A 1 82 ? 6.961 6.855 -16.166 1.00 64.06 82 SER A O 1
ATOM 629 N N . PRO A 1 83 ? 8.220 8.189 -17.462 1.00 68.25 83 PRO A N 1
ATOM 630 C CA . PRO A 1 83 ? 7.821 9.421 -16.782 1.00 68.25 83 PRO A CA 1
ATOM 631 C C . PRO A 1 83 ? 6.319 9.731 -16.920 1.00 68.25 83 PRO A C 1
ATOM 633 O O . PRO A 1 83 ? 5.765 10.478 -16.106 1.00 68.25 83 PRO A O 1
ATOM 636 N N . THR A 1 84 ? 5.634 9.136 -17.903 1.00 73.38 84 THR A N 1
ATOM 637 C CA . THR A 1 84 ? 4.201 9.359 -18.154 1.00 73.38 84 THR A CA 1
ATOM 638 C C . THR A 1 84 ? 3.280 8.537 -17.252 1.00 73.38 84 THR A C 1
ATOM 640 O O . THR A 1 84 ? 2.086 8.833 -17.191 1.00 73.38 84 THR A O 1
ATOM 643 N N . LEU A 1 85 ? 3.807 7.564 -16.494 1.00 73.75 85 LEU A N 1
ATOM 644 C CA . LEU A 1 85 ? 3.000 6.777 -15.561 1.00 73.75 85 LEU A CA 1
ATOM 645 C C . LEU A 1 85 ? 2.411 7.660 -14.450 1.00 73.75 85 LEU A C 1
ATOM 647 O O . LEU A 1 85 ? 3.127 8.413 -13.773 1.00 73.75 85 LEU A O 1
ATOM 651 N N . LYS A 1 86 ? 1.106 7.515 -14.203 1.00 79.56 86 LYS A N 1
ATOM 652 C CA . LYS A 1 86 ? 0.425 8.099 -13.043 1.00 79.56 86 LYS A CA 1
ATOM 653 C C . LYS A 1 86 ? -0.073 6.979 -12.136 1.00 79.56 86 LYS A C 1
ATOM 655 O O . LYS A 1 86 ? -0.803 6.097 -12.572 1.00 79.56 86 LYS A O 1
ATOM 660 N N . TRP A 1 87 ? 0.321 7.015 -10.867 1.00 82.56 87 TRP A N 1
ATOM 661 C CA . TRP A 1 87 ? -0.209 6.113 -9.847 1.00 82.56 87 TRP A CA 1
ATOM 662 C C . TRP A 1 87 ? -1.435 6.761 -9.212 1.00 82.56 87 TRP A C 1
ATOM 664 O O . TRP A 1 87 ? -1.365 7.910 -8.774 1.00 82.56 87 TRP A O 1
ATOM 674 N N . ARG A 1 88 ? -2.543 6.029 -9.138 1.00 86.94 88 ARG A N 1
ATOM 675 C CA . ARG A 1 88 ? -3.732 6.439 -8.392 1.00 86.94 88 ARG A CA 1
ATOM 676 C C . ARG A 1 88 ? -3.942 5.528 -7.197 1.00 86.94 88 ARG A C 1
ATOM 678 O O . ARG A 1 88 ? -3.562 4.359 -7.227 1.00 86.94 88 ARG A O 1
ATOM 685 N N . TYR A 1 89 ? -4.549 6.094 -6.161 1.00 89.94 89 TYR A N 1
ATOM 686 C CA . T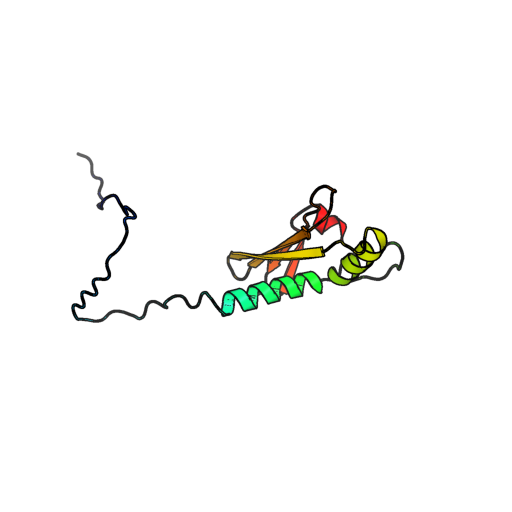YR A 1 89 ? -4.949 5.391 -4.952 1.00 89.94 89 TYR A CA 1
ATOM 687 C C . TYR A 1 89 ? -6.441 5.607 -4.737 1.00 89.94 89 TYR A C 1
ATOM 689 O O . TYR A 1 89 ? -6.932 6.726 -4.870 1.00 89.94 89 TYR A O 1
ATOM 697 N N . GLU A 1 90 ? -7.141 4.545 -4.379 1.00 89.94 90 GLU A N 1
ATOM 698 C CA . GLU A 1 90 ? -8.550 4.569 -4.019 1.00 89.94 90 GLU A CA 1
ATOM 699 C C . GLU A 1 90 ? -8.712 3.846 -2.685 1.00 89.94 90 GLU A C 1
ATOM 701 O O . GLU A 1 90 ? -8.261 2.713 -2.538 1.00 89.94 90 GLU A O 1
ATOM 706 N N . ALA A 1 91 ? -9.334 4.495 -1.705 1.00 91.75 91 ALA A N 1
ATOM 707 C CA . ALA A 1 91 ? -9.643 3.888 -0.417 1.00 91.75 91 ALA A CA 1
ATOM 708 C C . ALA A 1 91 ? -11.145 3.626 -0.319 1.00 91.75 91 ALA A C 1
ATOM 710 O O . ALA A 1 91 ? -11.957 4.539 -0.462 1.00 91.75 91 ALA A O 1
ATOM 711 N N . LYS A 1 92 ? -11.513 2.372 -0.055 1.00 91.00 92 LYS A N 1
ATOM 712 C CA . LYS A 1 92 ? -12.892 1.941 0.182 1.00 91.00 92 LYS A CA 1
ATOM 713 C C . LYS A 1 92 ? -13.025 1.453 1.615 1.00 91.00 92 LYS A C 1
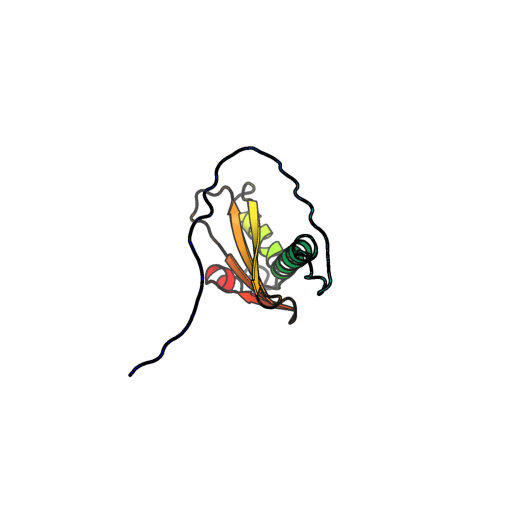ATOM 715 O O . LYS A 1 92 ? -12.290 0.559 2.018 1.00 91.00 92 LYS A O 1
ATOM 720 N N . GLY A 1 93 ? -13.959 2.017 2.374 1.00 89.12 93 GLY A N 1
ATOM 721 C CA . GLY A 1 93 ? -14.272 1.519 3.715 1.00 89.12 93 GLY A CA 1
ATOM 722 C C . GLY A 1 93 ? -14.848 0.104 3.643 1.00 89.12 93 GLY A C 1
ATOM 723 O O . GLY A 1 93 ? -15.741 -0.148 2.834 1.00 89.12 93 GLY A O 1
ATOM 724 N N . ILE A 1 94 ? -14.331 -0.808 4.467 1.00 90.00 94 ILE A N 1
ATOM 725 C CA . ILE A 1 94 ? -14.766 -2.215 4.534 1.00 90.00 94 ILE A CA 1
ATOM 726 C C . ILE A 1 94 ? -15.405 -2.592 5.885 1.00 90.00 94 ILE A C 1
ATOM 728 O O . ILE A 1 94 ? -15.786 -3.744 6.061 1.00 90.00 94 ILE A O 1
ATOM 732 N N . GLY A 1 95 ? -15.570 -1.629 6.802 1.00 83.38 95 GLY A N 1
ATOM 733 C CA . GLY A 1 95 ? -16.175 -1.809 8.135 1.00 83.38 95 GLY A CA 1
ATOM 734 C C . GLY A 1 95 ? -15.181 -1.531 9.267 1.00 83.38 95 GLY A C 1
ATOM 735 O O . GLY A 1 95 ? -13.986 -1.551 9.014 1.00 83.38 95 GLY A O 1
ATOM 736 N N . ASP A 1 96 ? -15.665 -1.239 10.479 1.00 85.31 96 ASP A N 1
ATOM 737 C CA . ASP A 1 96 ? -14.874 -1.088 11.722 1.00 85.31 96 ASP A CA 1
ATOM 738 C C . ASP A 1 96 ? -13.549 -0.313 11.577 1.00 85.31 96 ASP A C 1
ATOM 740 O O . ASP A 1 96 ? -12.478 -0.834 11.871 1.00 85.31 96 ASP A O 1
ATOM 744 N N . ASP A 1 97 ? -13.602 0.913 11.043 1.00 86.38 97 ASP A N 1
ATOM 745 C CA . ASP A 1 97 ? -12.420 1.763 10.793 1.00 86.38 97 ASP A CA 1
ATOM 746 C C . ASP A 1 97 ? -11.331 1.117 9.914 1.00 86.38 97 ASP A C 1
ATOM 748 O O . ASP A 1 97 ? -10.179 1.561 9.861 1.00 86.38 97 ASP A O 1
ATOM 752 N N . ARG A 1 98 ? -11.711 0.090 9.148 1.00 91.00 98 ARG A N 1
ATOM 753 C CA . ARG A 1 98 ? -10.874 -0.552 8.143 1.00 91.00 98 ARG A CA 1
ATOM 754 C C . ARG A 1 98 ? -11.180 -0.040 6.752 1.00 91.00 98 ARG A C 1
ATOM 756 O O . ARG A 1 98 ? -12.332 0.101 6.328 1.00 91.00 98 ARG A O 1
ATOM 763 N N . TYR A 1 99 ? -10.111 0.157 6.000 1.00 92.88 99 TYR A N 1
ATOM 764 C CA . TYR A 1 99 ? -10.129 0.632 4.631 1.00 92.88 99 TYR A CA 1
ATOM 765 C C . TYR A 1 99 ? -9.325 -0.309 3.748 1.00 92.88 99 TYR A C 1
ATOM 767 O O . TYR A 1 99 ? -8.172 -0.626 4.024 1.00 92.88 99 TYR A O 1
ATOM 775 N N . ARG A 1 100 ? -9.920 -0.719 2.634 1.00 93.31 100 ARG A N 1
ATOM 776 C CA . ARG A 1 100 ? -9.201 -1.340 1.531 1.00 93.31 100 ARG A CA 1
ATOM 777 C C . ARG A 1 100 ? -8.651 -0.240 0.635 1.00 93.31 100 ARG A C 1
ATOM 779 O O . ARG A 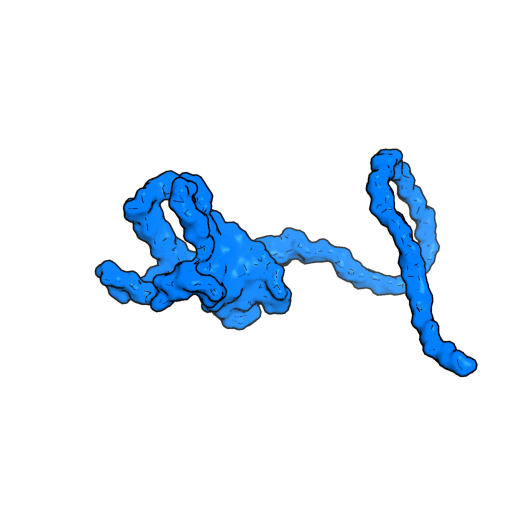1 100 ? -9.414 0.467 -0.021 1.00 93.31 100 ARG A O 1
ATOM 786 N N . VAL A 1 101 ? -7.333 -0.108 0.595 1.00 92.62 101 VAL A N 1
ATOM 787 C CA . VAL A 1 101 ? -6.623 0.831 -0.273 1.00 92.62 101 VAL A CA 1
ATOM 788 C C . VAL A 1 101 ? -6.129 0.086 -1.502 1.00 92.62 101 VAL A C 1
ATOM 790 O O . VAL A 1 101 ? -5.378 -0.881 -1.399 1.00 92.62 101 VAL A O 1
ATOM 793 N N . ILE A 1 102 ? -6.542 0.544 -2.675 1.00 91.38 102 ILE A N 1
ATOM 794 C CA . ILE A 1 102 ? -6.179 -0.008 -3.973 1.00 91.38 102 ILE A CA 1
ATOM 795 C C . ILE A 1 102 ? -5.298 1.015 -4.681 1.00 91.38 102 ILE A C 1
ATOM 797 O O . ILE A 1 102 ? -5.699 2.156 -4.883 1.00 91.38 102 ILE A O 1
ATOM 801 N N . GLN A 1 103 ? -4.102 0.602 -5.077 1.00 90.06 103 GLN A N 1
ATOM 802 C CA . GLN A 1 103 ? -3.228 1.354 -5.963 1.00 90.06 103 GLN A CA 1
ATOM 803 C C . GLN A 1 103 ? -3.294 0.748 -7.357 1.00 90.06 103 GLN A C 1
ATOM 805 O O . GLN A 1 103 ? -3.153 -0.464 -7.516 1.00 90.06 103 GLN A O 1
ATOM 810 N N . PHE A 1 104 ? -3.433 1.592 -8.370 1.00 86.06 104 PHE A N 1
ATOM 811 C CA . PHE A 1 104 ? -3.405 1.177 -9.766 1.00 86.06 104 PHE A CA 1
ATOM 812 C C . PHE A 1 104 ? -2.661 2.198 -10.626 1.00 86.06 104 PHE A C 1
ATOM 814 O O . PHE A 1 104 ? -2.547 3.377 -10.280 1.00 86.06 104 PHE A O 1
ATOM 821 N N . VAL A 1 105 ? -2.131 1.721 -11.749 1.00 82.25 105 VAL A N 1
ATOM 822 C CA . VAL A 1 105 ? -1.492 2.558 -12.766 1.00 82.25 105 VAL A CA 1
ATOM 823 C C . VAL A 1 105 ? -2.547 3.067 -13.734 1.00 82.25 105 VAL A C 1
ATOM 825 O O . VAL A 1 105 ? -3.329 2.292 -14.283 1.00 82.25 105 VAL A O 1
ATOM 828 N N . GLU A 1 106 ? -2.530 4.367 -13.986 1.00 75.56 106 GLU A N 1
ATOM 829 C CA . GLU A 1 106 ? -3.273 5.006 -15.058 1.00 75.56 106 GLU A CA 1
ATOM 830 C C . GLU A 1 106 ? -2.317 5.372 -16.205 1.00 75.56 106 GLU A C 1
ATOM 832 O O . GLU A 1 106 ? -1.248 5.945 -15.978 1.00 75.56 106 GLU A O 1
ATOM 837 N N . GLY A 1 107 ? -2.711 5.047 -17.441 1.00 64.31 107 GLY A N 1
ATOM 838 C CA . GLY A 1 107 ? -2.007 5.474 -18.657 1.00 64.31 107 GLY A CA 1
ATOM 839 C C . GLY A 1 107 ? -0.952 4.510 -19.219 1.00 64.31 107 GLY A C 1
ATOM 840 O O . GLY A 1 107 ? -0.229 4.895 -20.132 1.00 64.31 107 GLY A O 1
ATOM 841 N N . GLY A 1 108 ? -0.848 3.275 -18.715 1.00 59.22 108 GLY A N 1
ATOM 842 C CA . GLY A 1 108 ? 0.065 2.251 -19.249 1.00 59.22 108 GLY A CA 1
ATOM 843 C C . GLY A 1 108 ? -0.585 1.316 -20.282 1.00 59.22 108 GLY A C 1
ATOM 844 O O . GLY A 1 108 ? -1.780 1.040 -20.195 1.00 59.22 108 GLY A O 1
ATOM 845 N N . ARG A 1 109 ? 0.211 0.801 -21.236 1.00 56.06 109 ARG A N 1
ATOM 846 C CA . ARG A 1 109 ? -0.178 -0.300 -22.152 1.00 56.06 109 ARG A CA 1
ATOM 847 C C . ARG A 1 109 ? -0.072 -1.693 -21.507 1.00 56.06 109 ARG A C 1
A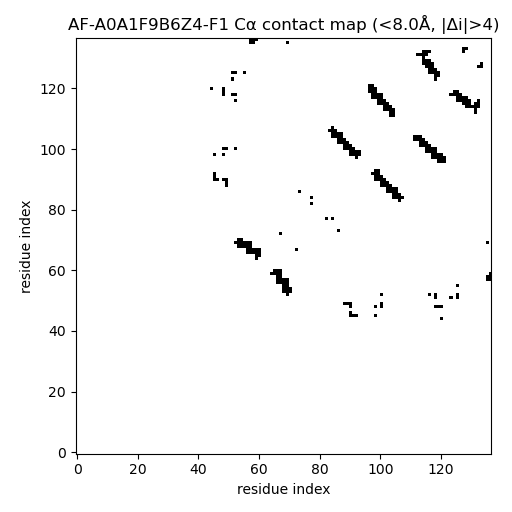TOM 849 O O . ARG A 1 109 ? -0.602 -2.653 -22.053 1.00 56.06 109 ARG A O 1
ATOM 856 N N . GLU A 1 110 ? 0.619 -1.803 -20.373 1.00 54.88 110 GLU A N 1
ATOM 857 C CA . GLU A 1 110 ? 0.817 -3.057 -19.637 1.00 54.88 110 GLU A CA 1
ATOM 858 C C . GLU A 1 110 ? -0.403 -3.466 -18.793 1.00 54.88 110 GLU A C 1
ATOM 860 O O . GLU A 1 110 ? -1.229 -2.614 -18.441 1.00 54.88 110 GLU A O 1
ATOM 865 N N . PRO A 1 111 ? -0.525 -4.764 -18.436 1.00 55.38 111 PRO A N 1
ATOM 866 C CA . PRO A 1 111 ? -1.578 -5.237 -17.547 1.00 55.38 111 PRO A CA 1
ATOM 867 C C . PRO A 1 111 ? -1.594 -4.408 -16.264 1.00 55.38 111 PRO A C 1
ATOM 869 O O . PRO A 1 111 ? -0.554 -4.151 -15.658 1.00 55.38 111 PRO A O 1
ATOM 872 N N . ARG A 1 112 ? -2.797 -3.976 -15.865 1.00 66.88 112 ARG A N 1
ATOM 873 C CA . ARG A 1 112 ? -3.053 -3.103 -14.712 1.00 66.88 112 ARG A CA 1
ATOM 874 C C . ARG A 1 112 ? -2.499 -3.731 -13.431 1.00 66.88 112 ARG A C 1
ATOM 876 O O . ARG A 1 112 ? -3.220 -4.421 -12.710 1.00 66.88 112 ARG A O 1
ATOM 883 N N . MET A 1 113 ? -1.224 -3.482 -13.135 1.00 72.44 113 MET A N 1
ATOM 884 C CA . MET A 1 113 ? -0.588 -3.872 -11.882 1.00 72.44 113 MET A CA 1
ATOM 885 C C . MET A 1 113 ? -1.331 -3.150 -10.760 1.00 72.44 113 MET A C 1
ATOM 887 O O . MET A 1 113 ? -1.143 -1.957 -10.521 1.00 72.44 113 MET A O 1
ATOM 891 N N . THR A 1 114 ? -2.232 -3.882 -10.118 1.00 85.81 114 THR A N 1
ATOM 892 C CA . THR A 1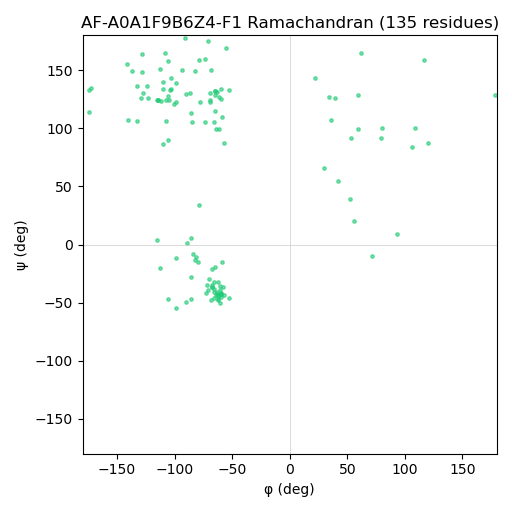 114 ? -3.076 -3.374 -9.045 1.00 85.81 114 THR A CA 1
ATOM 893 C C . THR A 1 114 ? -2.525 -3.924 -7.746 1.00 85.81 114 THR A C 1
ATOM 895 O O . THR A 1 114 ? -2.360 -5.136 -7.612 1.00 85.81 114 THR A O 1
ATOM 898 N N . ARG A 1 115 ? -2.197 -3.057 -6.793 1.00 90.12 115 ARG A N 1
ATOM 899 C CA . ARG A 1 115 ? -1.749 -3.453 -5.455 1.00 90.12 115 ARG A CA 1
ATOM 900 C C . ARG A 1 115 ? -2.832 -3.100 -4.457 1.00 90.12 115 ARG A C 1
ATOM 902 O O . ARG A 1 115 ? -3.453 -2.049 -4.578 1.00 90.12 115 ARG A O 1
ATOM 909 N N . THR A 1 116 ? -3.066 -3.969 -3.487 1.00 92.75 116 THR A N 1
ATOM 910 C CA . THR A 1 116 ? -4.144 -3.769 -2.521 1.00 92.75 116 THR A CA 1
ATOM 911 C C . THR A 1 116 ? -3.650 -4.007 -1.106 1.00 92.75 116 THR A C 1
ATOM 913 O O . THR A 1 116 ? -2.941 -4.981 -0.847 1.00 92.75 116 THR A O 1
ATOM 916 N N . TRP A 1 117 ? -4.048 -3.122 -0.196 1.00 94.94 117 TRP A N 1
ATOM 917 C CA . TRP A 1 117 ? -3.782 -3.210 1.233 1.00 94.94 117 TRP A CA 1
ATOM 918 C C . TRP A 1 117 ? -5.075 -3.065 2.020 1.00 94.94 117 TRP A C 1
ATOM 920 O O . TRP A 1 117 ? -5.972 -2.320 1.629 1.00 94.94 117 TRP A O 1
ATOM 930 N N . ILE A 1 118 ? -5.124 -3.730 3.165 1.00 94.88 118 ILE A N 1
ATOM 931 C CA . ILE A 1 118 ? -6.109 -3.492 4.210 1.00 94.88 118 ILE A CA 1
ATOM 932 C C . ILE A 1 118 ? -5.429 -2.639 5.274 1.00 94.88 118 ILE A C 1
ATOM 934 O O . ILE A 1 118 ? -4.403 -3.030 5.832 1.00 94.88 118 ILE A O 1
ATOM 938 N N . VAL A 1 119 ? -5.992 -1.467 5.523 1.00 93.50 119 VAL A N 1
ATOM 939 C CA . VAL A 1 119 ? -5.576 -0.538 6.566 1.00 93.50 119 VAL A CA 1
ATOM 940 C C . VAL A 1 119 ? -6.600 -0.605 7.677 1.00 93.50 119 VAL A C 1
ATOM 942 O O . VAL A 1 119 ? -7.787 -0.463 7.417 1.00 93.50 119 VAL A O 1
ATOM 945 N N . ASP A 1 120 ? -6.142 -0.816 8.896 1.00 92.50 120 ASP A N 1
ATOM 946 C CA . ASP A 1 120 ? -6.940 -0.718 10.109 1.00 92.50 120 ASP A CA 1
ATOM 947 C C . ASP A 1 120 ? -6.497 0.566 10.819 1.00 92.50 120 ASP A C 1
ATOM 949 O O . ASP A 1 120 ? -5.362 0.650 11.298 1.00 92.50 120 ASP A O 1
ATOM 953 N N . LEU A 1 121 ? -7.345 1.601 10.776 1.00 88.88 121 LEU A N 1
ATOM 954 C CA . LEU A 1 121 ? -7.008 2.924 11.313 1.00 88.88 121 LEU A CA 1
ATOM 955 C C . LEU A 1 121 ? -6.941 2.912 12.843 1.00 88.88 121 LEU A C 1
ATOM 957 O O . LEU A 1 121 ? -6.153 3.654 13.419 1.00 88.88 121 LEU A O 1
ATOM 961 N N . TYR A 1 122 ? -7.716 2.041 13.492 1.00 89.06 122 TYR A N 1
ATOM 962 C CA . TYR A 1 122 ? -7.738 1.907 14.946 1.00 89.06 122 TYR A CA 1
ATOM 963 C C . TYR A 1 122 ? -6.423 1.329 15.486 1.00 89.06 122 TYR A C 1
ATOM 965 O O . TYR A 1 122 ? -5.824 1.869 16.412 1.00 89.06 122 TYR A O 1
ATOM 973 N N . SER A 1 123 ? -5.942 0.243 14.879 1.00 89.31 123 SER A N 1
ATOM 974 C CA . SER A 1 123 ? -4.686 -0.417 15.269 1.00 89.31 123 SER A CA 1
ATOM 975 C C . SER A 1 123 ? -3.448 0.129 14.552 1.00 89.31 123 SER A C 1
ATOM 977 O O . SER A 1 123 ? -2.342 -0.368 14.767 1.00 89.31 123 SER A O 1
ATOM 979 N N . VAL A 1 124 ? -3.623 1.134 13.688 1.00 89.38 124 VAL A N 1
ATOM 980 C CA . VAL A 1 124 ? -2.569 1.745 12.865 1.00 89.38 124 VAL A CA 1
ATOM 981 C C . VAL A 1 124 ? -1.790 0.679 12.070 1.00 89.38 124 VAL A C 1
ATOM 983 O O . VAL A 1 124 ? -0.569 0.727 11.916 1.00 89.38 124 VAL A O 1
ATOM 986 N N . LYS A 1 125 ? -2.504 -0.329 11.553 1.00 92.50 125 LYS A N 1
ATOM 987 C CA . LYS A 1 125 ? -1.910 -1.493 10.883 1.00 92.50 125 LYS A CA 1
ATOM 988 C C . LYS A 1 125 ? -2.194 -1.477 9.388 1.00 92.50 125 LYS A C 1
ATOM 990 O O . LYS A 1 125 ? -3.334 -1.324 8.964 1.00 92.50 125 LYS A O 1
ATOM 995 N N . VAL A 1 126 ? -1.166 -1.726 8.578 1.00 93.38 126 VAL A N 1
ATOM 996 C CA . VAL A 1 126 ? -1.289 -1.896 7.122 1.00 93.38 126 VAL A CA 1
ATOM 997 C C . VAL A 1 126 ? -0.900 -3.322 6.755 1.00 93.38 126 VAL A C 1
ATOM 999 O O . VAL A 1 126 ? 0.193 -3.781 7.073 1.00 93.38 126 VAL A O 1
ATOM 1002 N N . THR A 1 127 ? -1.794 -4.034 6.075 1.00 94.06 127 THR A N 1
ATOM 1003 C CA . THR A 1 127 ? -1.590 -5.432 5.680 1.00 94.06 127 THR A CA 1
ATOM 1004 C C . THR A 1 127 ? -1.719 -5.572 4.164 1.00 94.06 127 THR A C 1
ATOM 1006 O O . THR A 1 127 ? -2.742 -5.168 3.612 1.00 94.06 127 THR A O 1
ATOM 1009 N N . PRO A 1 128 ? -0.727 -6.140 3.457 1.00 93.31 128 PRO A N 1
ATOM 1010 C CA . PRO A 1 128 ? -0.846 -6.388 2.025 1.00 93.31 128 PRO A CA 1
ATOM 1011 C C . PRO A 1 128 ? -1.865 -7.503 1.749 1.00 93.31 128 PRO A C 1
ATOM 1013 O O . PRO A 1 128 ? -1.733 -8.623 2.243 1.00 93.31 128 PRO A O 1
ATOM 1016 N N . GLU A 1 129 ? -2.872 -7.208 0.931 1.00 92.62 129 GLU A N 1
ATOM 1017 C CA . GLU A 1 129 ? -3.968 -8.133 0.624 1.00 92.62 129 GLU A CA 1
ATOM 1018 C C . GLU A 1 129 ? -3.597 -9.066 -0.538 1.00 92.62 129 GLU A C 1
ATOM 1020 O O . GLU A 1 129 ? -3.741 -10.285 -0.439 1.00 92.62 129 GLU A O 1
ATOM 1025 N N . ASN A 1 130 ? -3.041 -8.521 -1.624 1.00 92.19 130 ASN A N 1
ATOM 1026 C CA . ASN A 1 130 ? -2.768 -9.276 -2.847 1.00 92.19 130 ASN A CA 1
ATOM 1027 C C . ASN A 1 130 ? -1.271 -9.537 -3.099 1.00 92.19 130 ASN A C 1
ATOM 1029 O O . ASN A 1 130 ? -0.392 -8.902 -2.516 1.00 92.19 130 ASN A O 1
ATOM 1033 N N . ALA A 1 131 ? -0.965 -10.467 -4.011 1.00 88.94 131 ALA A N 1
ATOM 1034 C CA . ALA A 1 131 ? 0.414 -10.860 -4.323 1.00 88.94 131 ALA A CA 1
ATOM 1035 C C . ALA A 1 131 ? 1.288 -9.678 -4.785 1.00 88.94 131 ALA A C 1
ATOM 1037 O O . ALA A 1 131 ? 2.459 -9.595 -4.423 1.00 88.94 131 ALA A O 1
ATOM 1038 N N . ALA A 1 132 ? 0.723 -8.734 -5.543 1.00 87.44 132 ALA A N 1
ATOM 1039 C CA . ALA A 1 132 ? 1.458 -7.570 -6.034 1.00 87.44 132 ALA A CA 1
ATOM 1040 C C . ALA A 1 132 ? 1.870 -6.599 -4.911 1.00 87.44 132 ALA A C 1
ATOM 1042 O O . ALA A 1 132 ? 2.950 -6.012 -4.992 1.00 87.44 132 ALA A O 1
ATOM 1043 N N . ALA A 1 133 ? 1.047 -6.443 -3.866 1.00 88.56 133 ALA A N 1
ATOM 1044 C CA . ALA A 1 133 ? 1.413 -5.698 -2.662 1.00 88.56 133 ALA A CA 1
ATOM 1045 C C . ALA A 1 133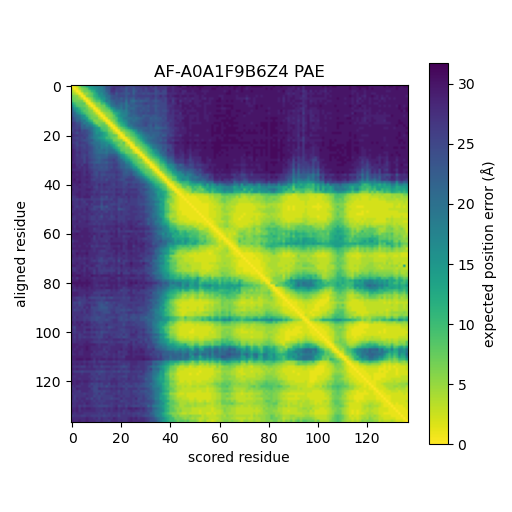 ? 2.422 -6.475 -1.805 1.00 88.56 133 ALA A C 1
ATOM 1047 O O . ALA A 1 133 ? 3.397 -5.894 -1.337 1.00 88.56 133 ALA A O 1
ATOM 1048 N N . LYS A 1 134 ? 2.234 -7.794 -1.653 1.00 90.19 134 LYS A N 1
ATOM 1049 C CA . LYS A 1 134 ? 3.148 -8.664 -0.892 1.00 90.19 134 LYS A CA 1
ATOM 1050 C C . LYS A 1 134 ? 4.567 -8.672 -1.456 1.00 90.19 134 LYS A C 1
ATOM 1052 O O . LYS A 1 134 ? 5.499 -8.661 -0.675 1.00 90.19 134 LYS A O 1
ATOM 1057 N N . LYS A 1 135 ? 4.736 -8.588 -2.781 1.00 86.75 135 LYS A N 1
ATOM 1058 C CA . LYS A 1 135 ? 6.053 -8.463 -3.443 1.00 86.75 135 LYS A CA 1
ATOM 1059 C C . LYS A 1 135 ? 6.869 -7.237 -3.010 1.00 86.75 135 LYS A C 1
ATOM 1061 O O . LYS A 1 135 ? 8.050 -7.155 -3.333 1.00 86.75 135 LYS A O 1
ATOM 1066 N N . LEU A 1 136 ? 6.251 -6.253 -2.354 1.00 82.81 136 LEU A N 1
ATOM 1067 C CA . LEU A 1 136 ? 6.983 -5.121 -1.797 1.00 82.81 136 LEU A CA 1
ATOM 1068 C C . LEU A 1 136 ? 7.609 -5.445 -0.432 1.00 82.81 136 LEU A C 1
ATOM 1070 O O . LEU A 1 136 ? 8.453 -4.686 0.023 1.00 82.81 136 LEU A O 1
ATOM 1074 N N . TYR A 1 137 ? 7.245 -6.527 0.237 1.00 85.44 137 TYR A N 1
ATOM 1075 C CA . TYR A 1 137 ? 7.785 -6.882 1.551 1.00 85.44 137 TYR A CA 1
ATOM 1076 C C . TYR A 1 137 ? 8.843 -7.968 1.424 1.00 85.44 137 TYR A C 1
ATOM 1078 O O . TYR A 1 137 ? 9.845 -7.845 2.161 1.00 85.44 137 TYR A O 1
#

Solvent-accessible surface area (backbone atoms only — not comparable to full-atom values): 8701 Å² total; per-residue (Å²): 138,85,89,86,88,80,85,82,83,82,85,84,87,77,89,74,83,90,80,94,76,89,80,87,81,85,89,79,90,80,76,87,71,85,75,76,76,68,72,61,62,52,54,52,51,34,52,48,46,47,51,50,54,38,65,35,72,35,26,60,36,92,85,77,64,45,68,40,29,44,47,57,51,50,52,55,49,34,75,74,76,42,87,77,62,39,81,46,77,46,57,43,79,75,55,93,65,23,28,40,35,38,35,37,61,46,87,66,95,62,82,73,65,56,29,31,29,42,28,32,65,84,77,70,41,79,42,63,69,37,72,66,32,46,74,47,86

pLDDT: mean 71.29, std 21.35, range [33.25, 94.94]

Nearest PDB structures (foldseek):
  8wwc-assembly2_D  TM=5.269E-01  e=6.991E-01  synthetic construct
  3lyg-assembly1_A-2  TM=3.847E-01  e=2.393E-01  Colwellia psychrerythraea 34H
  3fh1-assembly1_A-2  TM=3.585E-01  e=9.994E-01  Mesorhizobium loti
  8uqf-assembly1_A  TM=3.235E-01  e=4.173E+00  synthetic construct
  6isl-assembly1_B-2  TM=3.569E-01  e=8.528E+00  Streptomyces xiamenensis 318

Sequence (137 aa):
MGYLSADGLALEVLIRENRLIPLSRPQPSKQPKPQKAKSLHTVSMASEAVKMVKNHLTGKDPVTGERKTVEKRMVDAKAGFSPTLKWRYEAKGIGDDRYRVIQFVEGGREPRMTRTWIVDLYSVKVTPENAAAKKLY